Protein AF-A0A1C3XDJ5-F1 (afdb_monomer_lite)

Radius of gyration: 13.29 Å; chains: 1; bounding box: 28×9×40 Å

Organism: NCBI:txid1761772

Structure (mmCIF, N/CA/C/O backbone):
data_AF-A0A1C3XDJ5-F1
#
_entry.id   AF-A0A1C3XDJ5-F1
#
loop_
_atom_site.group_PDB
_atom_site.id
_atom_site.type_symbol
_atom_site.label_atom_id
_atom_site.label_alt_id
_atom_site.label_comp_id
_atom_site.label_asym_id
_atom_site.label_entity_id
_atom_site.label_seq_id
_atom_site.pdbx_PDB_ins_code
_atom_site.Cartn_x
_atom_site.Cartn_y
_atom_site.Cartn_z
_atom_site.occupancy
_atom_site.B_iso_or_equiv
_atom_site.auth_seq_id
_atom_site.auth_comp_id
_atom_site.auth_asym_id
_atom_site.auth_atom_id
_atom_site.pdbx_PDB_model_num
ATOM 1 N N . MET A 1 1 ? 1.638 -4.907 -25.510 1.00 44.00 1 MET A N 1
ATOM 2 C CA . MET A 1 1 ? 1.244 -4.247 -24.256 1.00 44.00 1 MET A CA 1
ATOM 3 C C . MET A 1 1 ? 2.318 -4.639 -23.268 1.00 44.00 1 MET A C 1
ATOM 5 O O . MET A 1 1 ? 2.195 -5.687 -22.651 1.00 44.00 1 MET A O 1
ATOM 9 N N . ASP A 1 2 ? 3.431 -3.907 -23.260 1.00 52.53 2 ASP A N 1
ATOM 10 C CA . ASP A 1 2 ? 4.424 -4.029 -22.194 1.00 52.53 2 ASP A CA 1
ATOM 11 C C . ASP A 1 2 ? 3.778 -3.427 -20.952 1.00 52.53 2 ASP A C 1
ATOM 13 O O . ASP A 1 2 ? 3.798 -2.214 -20.746 1.00 52.53 2 ASP A O 1
ATOM 17 N N . ASP A 1 3 ? 3.079 -4.264 -20.189 1.00 57.62 3 ASP A N 1
ATOM 18 C CA . ASP A 1 3 ? 2.723 -3.920 -18.821 1.00 57.62 3 ASP A CA 1
ATOM 19 C C . ASP A 1 3 ? 4.046 -3.793 -18.071 1.00 57.62 3 ASP A C 1
ATOM 21 O O . ASP A 1 3 ? 4.646 -4.790 -17.677 1.00 57.62 3 ASP A O 1
ATOM 25 N N . ASN A 1 4 ? 4.532 -2.559 -17.950 1.00 78.44 4 ASN A N 1
ATOM 26 C CA . ASN A 1 4 ? 5.701 -2.217 -17.163 1.00 78.44 4 ASN A CA 1
ATOM 27 C C . ASN A 1 4 ? 5.499 -2.804 -15.761 1.00 78.44 4 ASN A C 1
ATOM 29 O O . ASN A 1 4 ? 4.622 -2.358 -15.015 1.00 78.44 4 ASN A O 1
ATOM 33 N N . ASP A 1 5 ? 6.267 -3.841 -15.420 1.00 81.56 5 ASP A N 1
ATOM 34 C CA . ASP A 1 5 ? 6.106 -4.576 -14.164 1.00 81.56 5 ASP A CA 1
ATOM 35 C C . ASP A 1 5 ? 6.152 -3.619 -12.962 1.00 81.56 5 ASP A C 1
ATOM 37 O O . ASP A 1 5 ? 5.410 -3.793 -11.993 1.00 81.56 5 ASP A O 1
ATOM 41 N N . ALA A 1 6 ? 6.926 -2.535 -13.074 1.00 86.25 6 ALA A N 1
ATOM 42 C CA . ALA A 1 6 ? 6.947 -1.454 -12.104 1.00 86.25 6 ALA A CA 1
ATOM 43 C C . ALA A 1 6 ? 5.593 -0.765 -11.898 1.00 86.25 6 ALA A C 1
ATOM 45 O O . ALA A 1 6 ? 5.188 -0.550 -10.756 1.00 86.25 6 ALA A O 1
ATOM 46 N N . ASP A 1 7 ? 4.870 -0.448 -12.972 1.00 88.50 7 ASP A N 1
ATOM 47 C CA . ASP A 1 7 ? 3.552 0.184 -12.892 1.00 88.50 7 ASP A CA 1
ATOM 48 C C . ASP A 1 7 ? 2.524 -0.763 -12.266 1.00 88.50 7 ASP A C 1
ATOM 50 O O . ASP A 1 7 ? 1.659 -0.330 -11.497 1.00 88.50 7 ASP A O 1
ATOM 54 N N . ARG A 1 8 ? 2.638 -2.074 -12.524 1.00 88.62 8 ARG A N 1
ATOM 55 C CA . ARG A 1 8 ? 1.807 -3.086 -11.856 1.00 88.62 8 ARG A CA 1
ATOM 56 C C . ARG A 1 8 ? 2.076 -3.116 -10.352 1.00 88.62 8 ARG A C 1
ATOM 58 O O . ARG A 1 8 ? 1.126 -3.107 -9.568 1.00 88.62 8 ARG A O 1
ATOM 65 N N . TYR A 1 9 ? 3.344 -3.120 -9.949 1.00 90.69 9 TYR A N 1
ATOM 66 C CA . TYR A 1 9 ? 3.727 -3.107 -8.538 1.00 90.69 9 TYR A CA 1
ATOM 67 C C . TYR A 1 9 ? 3.318 -1.799 -7.841 1.00 90.69 9 TYR A C 1
ATOM 69 O O . TYR A 1 9 ? 2.772 -1.851 -6.741 1.00 90.69 9 TYR A O 1
ATOM 77 N N . LEU A 1 10 ? 3.453 -0.640 -8.495 1.00 90.19 10 LEU A N 1
ATOM 78 C CA . LEU A 1 10 ? 2.979 0.644 -7.958 1.00 90.19 10 LEU A CA 1
ATOM 79 C C . LEU A 1 10 ? 1.461 0.673 -7.762 1.00 90.19 10 LEU A C 1
ATOM 81 O O . LEU A 1 10 ? 0.979 1.164 -6.741 1.00 90.19 10 LEU A O 1
ATOM 85 N N . ARG A 1 11 ? 0.687 0.117 -8.704 1.00 92.69 11 ARG A N 1
ATOM 86 C CA . ARG A 1 11 ? -0.770 -0.009 -8.538 1.00 92.69 11 ARG A CA 1
ATOM 87 C C . ARG A 1 11 ? -1.130 -0.880 -7.339 1.00 92.69 11 ARG A C 1
ATOM 89 O O . ARG A 1 11 ? -2.034 -0.517 -6.593 1.00 92.69 11 ARG A O 1
ATOM 96 N N . GLN A 1 12 ? -0.422 -1.992 -7.132 1.00 93.75 12 GLN A N 1
ATOM 97 C CA . GLN A 1 12 ? -0.655 -2.845 -5.964 1.00 93.75 12 GLN A CA 1
ATOM 98 C C . GLN A 1 12 ? -0.256 -2.168 -4.651 1.00 93.75 12 GLN A C 1
ATOM 100 O O . GLN A 1 12 ? -0.998 -2.274 -3.675 1.00 93.75 12 GLN A O 1
ATOM 105 N N . ALA A 1 13 ? 0.848 -1.417 -4.630 1.00 94.06 13 ALA A N 1
ATOM 106 C CA . ALA A 1 13 ? 1.241 -0.630 -3.466 1.00 94.06 13 ALA A CA 1
ATOM 107 C C . ALA A 1 13 ? 0.161 0.391 -3.080 1.00 94.06 13 ALA A C 1
ATOM 109 O O . ALA A 1 13 ? -0.242 0.451 -1.920 1.00 94.06 13 ALA A O 1
ATOM 110 N N . ASN A 1 14 ? -0.361 1.140 -4.057 1.00 93.62 14 ASN A N 1
ATOM 111 C CA . ASN A 1 14 ? -1.416 2.126 -3.822 1.00 93.62 14 ASN A CA 1
ATOM 112 C C . ASN A 1 14 ? -2.715 1.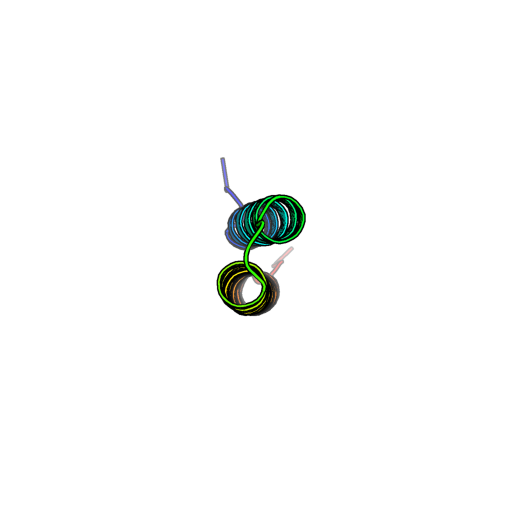484 -3.319 1.00 93.62 14 ASN A C 1
ATOM 114 O O . ASN A 1 14 ? -3.289 1.978 -2.353 1.00 93.62 14 ASN A O 1
ATOM 118 N N . ALA A 1 15 ? -3.127 0.348 -3.891 1.00 94.06 15 ALA A N 1
ATOM 119 C CA . ALA A 1 15 ? -4.288 -0.392 -3.397 1.00 94.06 15 ALA A CA 1
ATOM 120 C C . ALA A 1 15 ? -4.098 -0.844 -1.935 1.00 94.06 15 ALA A C 1
ATOM 122 O O . ALA A 1 15 ? -5.008 -0.715 -1.120 1.00 94.06 15 ALA A O 1
ATOM 123 N N . CYS A 1 16 ? -2.893 -1.297 -1.564 1.00 92.88 16 CYS A N 1
ATOM 124 C CA . CYS A 1 16 ? -2.577 -1.639 -0.174 1.00 92.88 16 CYS A CA 1
ATOM 125 C C . CYS A 1 16 ? -2.646 -0.413 0.753 1.00 92.88 16 CYS A C 1
ATOM 127 O O . CYS A 1 16 ? -3.104 -0.533 1.884 1.00 92.88 16 CYS A O 1
ATOM 129 N N . LEU A 1 17 ? -2.234 0.775 0.294 1.00 92.69 17 LEU A N 1
ATOM 130 C CA . LEU A 1 17 ? -2.351 2.014 1.073 1.00 92.69 17 LEU A CA 1
ATOM 131 C C . LEU A 1 17 ? -3.810 2.439 1.282 1.00 92.69 17 LEU A C 1
ATOM 133 O O . LEU A 1 17 ? -4.146 2.946 2.353 1.00 92.69 17 LEU A O 1
ATOM 137 N N . GLU A 1 18 ? -4.675 2.241 0.288 1.00 94.38 18 GLU A N 1
ATOM 138 C CA . GLU A 1 18 ? -6.115 2.492 0.417 1.00 94.38 18 GLU A CA 1
ATOM 139 C C . GLU A 1 18 ? -6.760 1.514 1.411 1.00 94.38 18 GLU A C 1
ATOM 141 O O . GLU A 1 18 ? -7.494 1.935 2.307 1.00 94.38 18 GLU A O 1
ATOM 146 N N . GLU A 1 19 ? -6.422 0.226 1.336 1.00 92.94 19 GLU A N 1
ATOM 147 C CA . GLU A 1 19 ? -6.872 -0.781 2.308 1.00 92.94 19 GLU A CA 1
ATOM 148 C C . GLU A 1 19 ? -6.339 -0.489 3.719 1.00 92.94 19 GLU A C 1
ATOM 150 O O . GLU A 1 19 ? -7.080 -0.586 4.696 1.00 92.94 19 GLU A O 1
ATOM 155 N N . ALA A 1 20 ? -5.094 -0.019 3.853 1.00 92.62 20 ALA A N 1
ATOM 156 C CA . ALA A 1 20 ? -4.523 0.405 5.133 1.00 92.62 20 ALA A CA 1
ATOM 157 C C . ALA A 1 20 ? -5.285 1.586 5.761 1.00 92.62 20 ALA A C 1
ATOM 159 O O . ALA A 1 20 ? -5.365 1.698 6.987 1.00 92.62 20 ALA A O 1
ATOM 160 N N . GLN A 1 21 ? -5.822 2.491 4.939 1.00 90.62 21 GLN A N 1
ATOM 161 C CA . GLN A 1 21 ? -6.629 3.621 5.404 1.00 90.62 21 GLN A CA 1
ATOM 162 C C . GLN A 1 21 ? -8.038 3.191 5.819 1.00 90.62 21 GLN A C 1
ATOM 164 O O . GLN A 1 21 ? -8.566 3.721 6.796 1.00 90.62 21 GLN A O 1
ATOM 169 N N . ASN A 1 22 ? -8.617 2.216 5.117 1.00 92.19 22 ASN A N 1
ATOM 170 C CA . ASN A 1 22 ? -9.927 1.649 5.441 1.00 92.19 22 ASN A CA 1
ATOM 171 C C . ASN A 1 22 ? -9.872 0.613 6.580 1.00 92.19 22 ASN A C 1
ATOM 173 O O . ASN A 1 22 ? -10.894 0.319 7.207 1.00 92.19 22 ASN A O 1
ATOM 177 N N . ALA A 1 23 ? -8.689 0.075 6.884 1.00 91.62 23 ALA A N 1
ATOM 178 C CA . ALA A 1 23 ? -8.488 -0.903 7.939 1.00 91.62 23 ALA A CA 1
ATOM 179 C C . ALA A 1 23 ? -8.838 -0.324 9.317 1.00 91.62 23 ALA A C 1
ATOM 181 O O . ALA A 1 23 ? -8.236 0.627 9.814 1.00 91.62 23 ALA A O 1
ATOM 182 N N . THR A 1 24 ? -9.803 -0.957 9.982 1.00 89.75 24 THR A N 1
ATOM 183 C CA . THR A 1 24 ? -10.273 -0.542 11.312 1.00 89.75 24 THR A CA 1
ATOM 184 C C . THR A 1 24 ? -9.318 -0.977 12.428 1.00 89.75 24 THR A C 1
ATOM 186 O O . THR A 1 24 ? -9.330 -0.421 13.525 1.00 89.75 24 THR A O 1
ATOM 189 N N . ARG A 1 25 ? -8.493 -1.996 12.168 1.00 92.69 25 ARG A N 1
ATOM 190 C CA . ARG A 1 25 ? -7.522 -2.543 13.118 1.00 92.69 25 ARG A CA 1
ATOM 191 C C . ARG A 1 25 ? -6.132 -2.009 12.816 1.00 92.69 25 ARG A C 1
ATOM 193 O O . ARG A 1 25 ? -5.663 -2.084 11.687 1.00 92.69 25 ARG A O 1
ATOM 200 N N . VAL A 1 26 ? -5.442 -1.561 13.862 1.00 89.81 26 VAL A N 1
ATOM 201 C CA . VAL A 1 26 ? -4.061 -1.059 13.762 1.00 89.81 26 VAL A CA 1
ATOM 202 C C . VAL A 1 26 ? -3.110 -2.130 13.219 1.00 89.81 26 VAL A C 1
ATOM 204 O O . VAL A 1 26 ? -2.289 -1.823 12.366 1.00 89.81 26 VAL A O 1
ATOM 207 N N . ALA A 1 27 ? -3.268 -3.388 13.642 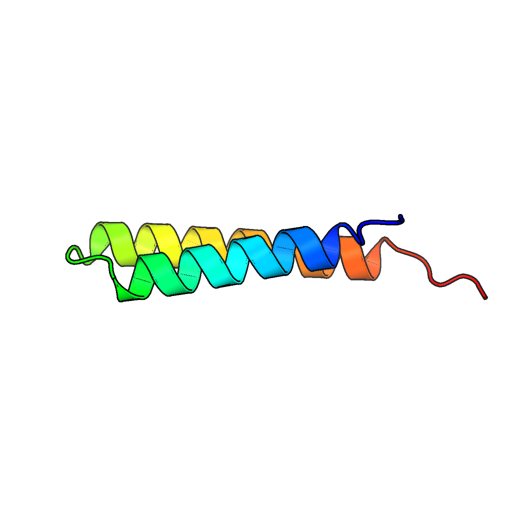1.00 91.19 27 ALA A N 1
ATOM 208 C CA . ALA A 1 27 ? -2.448 -4.495 13.148 1.00 91.19 27 ALA A CA 1
ATOM 209 C C . ALA A 1 27 ? -2.639 -4.746 11.641 1.00 91.19 27 ALA A C 1
ATOM 211 O O . ALA A 1 27 ? -1.664 -4.969 10.928 1.00 91.19 27 ALA A O 1
ATOM 212 N N . ASP A 1 28 ? -3.878 -4.650 11.149 1.00 90.12 28 ASP A N 1
ATOM 213 C CA . ASP A 1 28 ? -4.175 -4.813 9.722 1.00 90.12 28 ASP A CA 1
ATOM 214 C C . ASP A 1 28 ? -3.611 -3.624 8.934 1.00 90.12 28 ASP A C 1
ATOM 216 O O . ASP A 1 28 ? -2.986 -3.811 7.896 1.00 90.12 28 ASP A O 1
ATOM 220 N N . LYS A 1 29 ? -3.729 -2.403 9.471 1.00 92.00 29 LYS A N 1
ATOM 221 C CA . LYS A 1 29 ? -3.108 -1.208 8.891 1.00 92.00 29 LYS A CA 1
ATOM 222 C C . LYS A 1 29 ? -1.590 -1.347 8.776 1.00 92.00 29 LYS A C 1
ATOM 224 O O . LYS A 1 29 ? -1.041 -1.061 7.720 1.00 92.00 29 LYS A O 1
ATOM 229 N N . GLU A 1 30 ? -0.907 -1.800 9.825 1.00 93.69 30 GLU A N 1
ATOM 230 C CA . GLU A 1 30 ? 0.541 -2.040 9.782 1.00 93.69 30 GLU A CA 1
ATOM 231 C C . GLU A 1 30 ? 0.923 -3.135 8.779 1.00 93.69 30 GLU A C 1
ATOM 233 O O . GLU A 1 30 ? 1.934 -3.001 8.089 1.00 93.69 30 GLU A O 1
ATOM 238 N N . ALA A 1 31 ? 0.120 -4.197 8.664 1.00 95.00 31 ALA A N 1
ATOM 239 C CA . ALA A 1 31 ? 0.340 -5.252 7.680 1.00 95.00 31 ALA A CA 1
ATOM 240 C C . ALA A 1 31 ? 0.203 -4.725 6.242 1.00 95.00 31 ALA A C 1
ATOM 242 O O . ALA A 1 31 ? 1.079 -4.971 5.415 1.00 95.00 31 ALA A O 1
ATOM 243 N N . TRP A 1 32 ? -0.844 -3.947 5.961 1.00 94.44 32 TRP A N 1
ATOM 244 C CA . TRP A 1 32 ? -1.057 -3.324 4.655 1.00 94.44 32 TRP A CA 1
ATOM 245 C C . TRP A 1 32 ? 0.016 -2.288 4.311 1.00 94.44 32 TRP A C 1
ATOM 247 O O . TRP A 1 32 ? 0.470 -2.238 3.169 1.00 94.44 32 TRP A O 1
ATOM 257 N N . LEU A 1 33 ? 0.471 -1.502 5.293 1.00 93.19 33 LEU A N 1
ATOM 258 C CA . LEU A 1 33 ? 1.576 -0.558 5.109 1.00 93.19 33 LEU A CA 1
ATOM 259 C C . LEU A 1 33 ? 2.874 -1.285 4.744 1.00 93.19 33 LEU A C 1
ATOM 261 O O . LEU A 1 33 ? 3.488 -0.941 3.736 1.00 93.19 33 LEU A O 1
ATOM 265 N N . LYS A 1 34 ? 3.252 -2.335 5.485 1.00 94.75 34 LYS A N 1
ATOM 266 C CA . LYS A 1 34 ? 4.437 -3.149 5.157 1.00 94.75 34 LYS A CA 1
ATOM 267 C C . LYS A 1 34 ? 4.342 -3.764 3.766 1.00 94.75 34 LYS A C 1
ATOM 269 O O . LYS A 1 34 ? 5.296 -3.703 2.999 1.00 94.75 34 LYS A O 1
ATOM 274 N N . LEU A 1 35 ? 3.175 -4.302 3.420 1.00 93.75 35 LEU A N 1
ATOM 275 C CA . LEU A 1 35 ? 2.947 -4.879 2.102 1.00 93.75 35 LEU A CA 1
ATOM 276 C C . LEU A 1 35 ? 3.090 -3.821 0.995 1.00 93.75 35 LEU A C 1
ATOM 278 O O . LEU A 1 35 ? 3.697 -4.087 -0.039 1.00 93.75 35 LEU A O 1
ATOM 282 N N . SER A 1 36 ? 2.595 -2.600 1.221 1.00 94.56 36 SER A N 1
ATOM 283 C CA . SER A 1 36 ? 2.764 -1.489 0.276 1.00 94.56 36 SER A CA 1
ATOM 284 C C . SER A 1 36 ? 4.234 -1.100 0.076 1.00 94.56 36 SER A C 1
ATOM 286 O O . SER A 1 36 ? 4.646 -0.841 -1.053 1.00 94.56 36 SER A O 1
ATOM 288 N N . GLU A 1 37 ? 5.040 -1.114 1.142 1.00 93.81 37 GLU A N 1
ATOM 289 C CA . GLU A 1 37 ? 6.478 -0.835 1.076 1.00 93.81 37 GLU A CA 1
ATOM 290 C C . GLU A 1 37 ? 7.224 -1.906 0.276 1.00 93.81 37 GLU A C 1
ATOM 292 O O . GLU A 1 37 ? 8.066 -1.575 -0.561 1.00 93.81 37 GLU A O 1
ATOM 297 N N . GLU A 1 38 ? 6.879 -3.181 0.466 1.00 95.19 38 GLU A N 1
ATOM 298 C CA . GLU A 1 38 ? 7.443 -4.287 -0.314 1.00 95.19 38 GLU A CA 1
ATOM 299 C C . GLU A 1 38 ? 7.110 -4.157 -1.807 1.00 95.19 38 GLU A C 1
ATOM 301 O O . GLU A 1 38 ? 7.995 -4.314 -2.655 1.00 95.19 38 GLU A O 1
ATOM 306 N N . TRP A 1 39 ? 5.867 -3.797 -2.144 1.00 93.88 39 TRP A N 1
ATOM 307 C CA . TRP A 1 39 ? 5.467 -3.525 -3.527 1.00 93.88 39 TRP A CA 1
ATOM 308 C C . TRP A 1 39 ? 6.199 -2.325 -4.130 1.00 93.88 39 TRP A C 1
ATOM 310 O O . TRP A 1 39 ? 6.656 -2.414 -5.269 1.00 93.88 39 TRP A O 1
ATOM 320 N N . MET A 1 40 ? 6.388 -1.235 -3.381 1.00 91.69 40 MET A N 1
ATOM 321 C CA . MET A 1 40 ? 7.176 -0.087 -3.849 1.00 91.69 40 MET A CA 1
ATOM 322 C C . MET A 1 40 ? 8.643 -0.456 -4.085 1.00 91.69 40 MET A C 1
ATOM 324 O O . MET A 1 40 ? 9.214 -0.062 -5.101 1.00 91.69 40 MET A O 1
ATOM 328 N N . ALA A 1 41 ? 9.244 -1.263 -3.208 1.00 93.12 41 ALA A N 1
ATOM 329 C CA . ALA A 1 41 ? 10.614 -1.735 -3.384 1.00 93.12 41 ALA A CA 1
ATOM 330 C C . ALA A 1 41 ? 10.759 -2.653 -4.612 1.00 93.12 4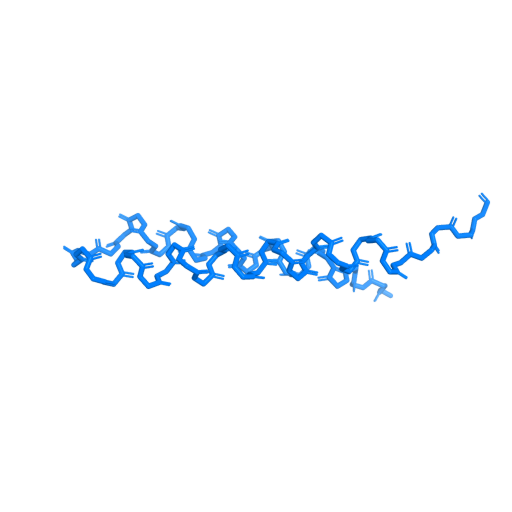1 ALA A C 1
ATOM 332 O O . ALA A 1 41 ? 11.756 -2.581 -5.332 1.00 93.12 41 ALA A O 1
ATOM 333 N N . MET A 1 42 ? 9.767 -3.508 -4.882 1.00 88.88 42 MET A N 1
ATOM 334 C CA . MET A 1 42 ? 9.726 -4.318 -6.105 1.00 88.88 42 MET A CA 1
ATOM 335 C C . MET A 1 42 ? 9.528 -3.458 -7.354 1.00 88.88 42 MET A C 1
ATOM 337 O O . MET A 1 42 ? 10.193 -3.697 -8.358 1.00 88.88 42 MET A O 1
ATOM 341 N N . ALA A 1 43 ? 8.685 -2.426 -7.284 1.00 89.38 43 ALA A N 1
ATOM 342 C CA . ALA A 1 43 ? 8.513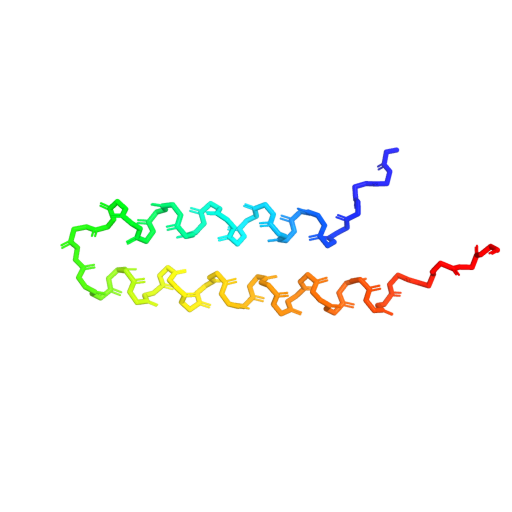 -1.470 -8.370 1.00 89.38 43 ALA A CA 1
ATOM 343 C C . ALA A 1 43 ? 9.806 -0.717 -8.682 1.00 89.38 43 ALA A C 1
ATOM 345 O O . ALA A 1 43 ? 10.162 -0.547 -9.842 1.00 89.38 43 ALA A O 1
ATOM 346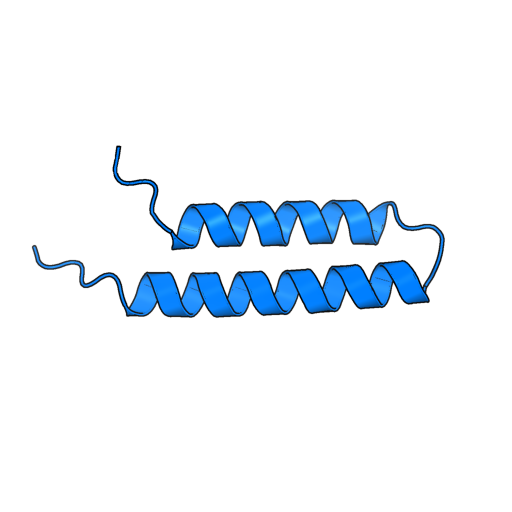 N N . GLU A 1 44 ? 10.523 -0.269 -7.655 1.00 88.81 44 GLU A N 1
ATOM 347 C CA . GLU A 1 44 ? 11.798 0.421 -7.815 1.00 88.81 44 GLU A CA 1
ATOM 348 C C . GLU A 1 44 ? 12.857 -0.492 -8.444 1.00 88.81 44 GLU A C 1
ATOM 350 O O . GLU A 1 44 ? 13.581 -0.070 -9.346 1.00 88.81 44 GLU A O 1
ATOM 355 N N . LYS A 1 45 ? 12.928 -1.756 -8.014 1.00 88.88 45 LYS A N 1
ATOM 356 C CA . LYS A 1 45 ? 13.811 -2.751 -8.635 1.00 88.88 45 LYS A CA 1
ATOM 357 C C . LYS A 1 45 ? 13.436 -3.000 -10.089 1.00 88.88 45 LYS A C 1
ATOM 359 O O . LYS A 1 45 ? 14.314 -2.926 -10.936 1.00 88.88 45 LYS A O 1
ATOM 364 N N . ALA A 1 46 ? 12.152 -3.198 -10.381 1.00 86.62 46 ALA A N 1
ATOM 365 C CA . ALA A 1 46 ? 11.667 -3.398 -11.741 1.00 86.62 46 ALA A CA 1
ATOM 366 C C . ALA A 1 46 ? 12.008 -2.205 -12.650 1.00 86.62 46 ALA A C 1
ATOM 368 O O . ALA A 1 46 ? 12.484 -2.421 -13.755 1.00 86.62 46 ALA A O 1
ATOM 369 N N . GLN A 1 47 ? 11.879 -0.961 -12.166 1.00 83.31 47 GLN A N 1
ATOM 370 C CA . GLN A 1 47 ? 12.294 0.239 -12.916 1.00 83.31 47 GLN A CA 1
ATOM 371 C C . GLN A 1 47 ? 13.798 0.288 -13.183 1.00 83.31 47 GLN A C 1
ATOM 373 O O . GLN A 1 47 ? 14.227 0.745 -14.240 1.00 83.31 47 GLN A O 1
ATOM 378 N N . ARG A 1 48 ? 14.615 -0.139 -12.214 1.00 81.12 48 ARG A N 1
ATOM 379 C CA . ARG A 1 48 ? 16.076 -0.181 -12.367 1.00 81.12 48 ARG A CA 1
ATOM 380 C C . ARG A 1 48 ? 16.524 -1.315 -13.285 1.00 81.12 48 ARG A C 1
ATOM 382 O O . ARG A 1 48 ? 17.543 -1.176 -13.952 1.00 81.12 48 ARG A O 1
ATOM 389 N N . GLU A 1 49 ? 15.799 -2.428 -13.277 1.00 74.25 49 GLU A N 1
ATOM 390 C CA . GLU A 1 49 ? 16.089 -3.612 -14.082 1.00 74.25 49 GLU A CA 1
ATOM 391 C C . GLU A 1 49 ? 15.552 -3.507 -15.505 1.00 74.25 49 GLU A C 1
ATOM 393 O O . GLU A 1 49 ? 16.119 -4.162 -16.370 1.00 74.25 49 GLU A O 1
ATOM 398 N N . THR A 1 50 ? 14.534 -2.678 -15.775 1.00 64.62 50 THR A N 1
ATOM 399 C CA . THR A 1 50 ? 14.157 -2.287 -17.139 1.00 64.62 50 THR A CA 1
ATOM 400 C C . THR A 1 50 ? 15.231 -1.356 -17.704 1.00 64.62 50 THR A C 1
ATOM 402 O O . THR A 1 50 ? 15.238 -0.165 -17.373 1.00 64.62 50 THR A O 1
ATOM 405 N N . PRO A 1 51 ? 16.150 -1.838 -18.560 1.00 53.78 51 PRO A N 1
ATOM 406 C CA . PRO A 1 51 ? 17.088 -0.968 -19.231 1.00 53.78 51 PRO A CA 1
ATOM 407 C C . PRO A 1 51 ? 16.273 -0.281 -20.325 1.00 53.78 51 PRO A C 1
ATOM 409 O O . PRO A 1 51 ? 15.857 -0.913 -21.295 1.00 53.78 51 PRO A O 1
ATOM 412 N N . HIS A 1 52 ? 16.007 1.013 -20.173 1.00 51.75 52 HIS A N 1
ATOM 413 C CA . HIS A 1 52 ? 15.705 1.837 -21.337 1.00 51.75 52 HIS A CA 1
ATOM 414 C C . HIS A 1 52 ? 16.977 1.880 -22.199 1.00 51.75 52 HIS A C 1
ATOM 416 O O . HIS A 1 52 ? 17.791 2.791 -22.081 1.00 51.75 52 HIS A O 1
ATOM 422 N N . GLU A 1 53 ? 17.185 0.859 -23.027 1.00 51.06 53 GLU A N 1
ATOM 423 C CA . GLU A 1 53 ? 18.006 0.986 -24.223 1.00 51.06 53 GLU A CA 1
ATOM 424 C C . GLU A 1 53 ? 17.149 1.677 -25.286 1.00 51.06 53 GLU A C 1
ATOM 426 O O . GLU A 1 53 ? 16.319 1.026 -25.922 1.00 51.06 53 GLU A O 1
ATOM 431 N N . HIS A 1 54 ? 17.329 2.991 -25.468 1.00 43.81 54 HIS A N 1
ATOM 432 C CA . HIS A 1 54 ? 17.185 3.615 -26.785 1.00 43.81 54 HIS A CA 1
ATOM 433 C C . HIS A 1 54 ? 17.903 4.965 -26.904 1.00 43.81 54 HIS A C 1
ATOM 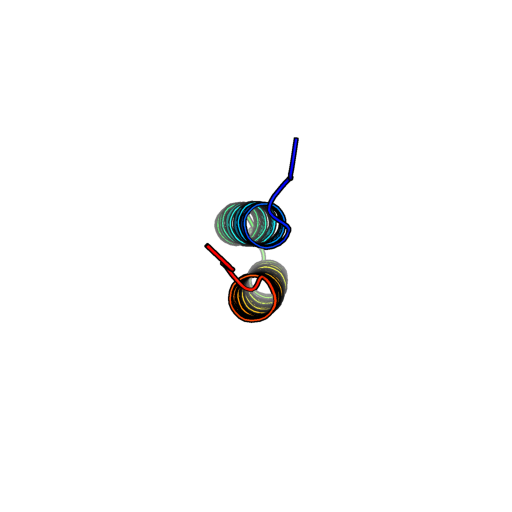435 O O . HIS A 1 54 ? 17.838 5.767 -25.948 1.00 43.81 54 HIS A O 1
#

Foldseek 3Di:
DPPQLLVVLQVQLVVLCVVLVVDPDPVSVVVSNVSSVVSNVVSVVSVVPPPPDD

pLDDT: mean 84.92, std 14.39, range [43.81, 95.19]

Secondary structure (DSSP, 8-state):
----HHHHHHHHHHHHHHHHHH-SSHHHHHHHHHHHHHHHHHHHHHHHHS----

Sequence (54 aa):
MDDNDADRYLRQANACLEEAQNATRVADKEAWLKLSEEWMAMAEKAQRETPHEH